Protein AF-A0A2E1VW80-F1 (afdb_monomer)

Radius of gyration: 15.85 Å; Cα contacts (8 Å, |Δi|>4): 68; chains: 1; bounding box: 40×33×35 Å

Sequence (90 aa):
MLPRALAAVGRMALTAYLGTTLICVLIFDGWGAGQFGSWSHAETWRLTSWIWLFWLIAASAWFSFFRFGPMEWLWRSLTFLRPQPMRERG

Solvent-accessible surface area (backbone atoms only — not comparable to full-atom values): 5092 Å² total; per-residue (Å²): 115,68,70,60,54,55,49,48,45,61,58,27,43,63,36,52,48,54,52,48,51,50,51,48,39,44,44,32,33,77,93,40,65,43,43,61,89,72,64,54,72,72,54,54,52,52,50,51,52,49,53,51,52,48,50,56,51,51,44,57,58,45,58,74,66,27,77,53,28,73,49,48,44,50,52,52,18,61,76,66,75,41,86,66,83,54,52,77,82,126

Foldseek 3Di:
DVVVLVVLLVLCVVVLVVVVVVVCCQCCNPVHVVCPPVDDPVVVVVVVVVSVVCSSVVSVVLVVFWVGHPVSQVVVCVVVVHRDPGGPDD

Secondary structure (DSSP, 8-state):
-HHHHHHHHHTTHHHHHHHHHHHHHHHHSTTTT--TTTS-HHHHHHHHHHHHHHHHHHHHHHTTT-SS-HHHHHHHHHHTTS----S---

pLDDT: mean 81.72, std 10.61, range [48.0, 93.44]

Structure (mmCIF, N/CA/C/O backbone):
data_AF-A0A2E1VW80-F1
#
_entry.id   AF-A0A2E1VW80-F1
#
loop_
_atom_site.group_PDB
_atom_site.id
_atom_site.type_symbol
_atom_site.label_atom_id
_atom_site.label_alt_id
_atom_site.label_comp_id
_atom_site.label_asym_id
_atom_site.label_entity_id
_atom_site.label_seq_id
_atom_site.pdbx_PDB_ins_code
_atom_site.Cartn_x
_atom_site.Cartn_y
_atom_site.Cartn_z
_atom_site.occupancy
_atom_site.B_iso_or_equiv
_atom_site.auth_seq_id
_atom_site.auth_comp_id
_atom_site.auth_asym_id
_atom_site.auth_atom_id
_atom_site.pdbx_PDB_model_num
ATOM 1 N N . MET A 1 1 ? -1.346 18.547 12.578 1.00 52.12 1 MET A N 1
ATOM 2 C CA . MET A 1 1 ? -2.119 17.822 11.539 1.00 52.12 1 MET A CA 1
ATOM 3 C C . MET A 1 1 ? -1.333 16.657 10.928 1.00 52.12 1 MET A C 1
ATOM 5 O O . MET A 1 1 ? -1.894 15.573 10.851 1.00 52.12 1 MET A O 1
ATOM 9 N N . LEU A 1 2 ? -0.035 16.813 10.628 1.00 56.09 2 LEU A N 1
ATOM 10 C CA . LEU A 1 2 ? 0.855 15.730 10.156 1.00 56.09 2 LEU A CA 1
ATOM 11 C C . LEU A 1 2 ? 0.837 14.409 10.969 1.00 56.09 2 LEU A C 1
ATOM 13 O O . LEU A 1 2 ? 0.767 13.348 10.351 1.00 56.09 2 LEU A O 1
ATOM 17 N N . PRO A 1 3 ? 0.820 14.419 12.321 1.00 61.75 3 PRO A N 1
ATOM 18 C CA . PRO A 1 3 ? 0.884 13.180 13.107 1.00 61.75 3 PRO A CA 1
ATOM 19 C C . PRO A 1 3 ? -0.326 12.265 12.901 1.00 61.75 3 PRO A C 1
ATOM 21 O O . PRO A 1 3 ? -0.204 11.047 12.948 1.00 61.75 3 PRO A O 1
ATOM 24 N N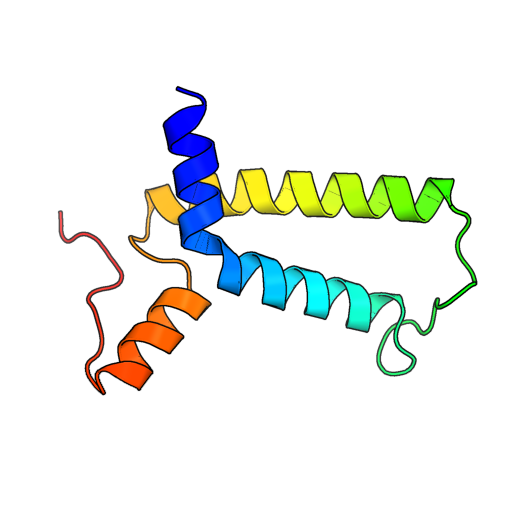 . ARG A 1 4 ? -1.504 12.848 12.633 1.00 59.78 4 ARG A N 1
ATOM 25 C CA . ARG A 1 4 ? -2.742 12.091 12.397 1.00 59.78 4 ARG A CA 1
ATOM 26 C C . ARG A 1 4 ? -2.757 11.425 11.021 1.00 59.78 4 ARG A C 1
ATOM 28 O O . ARG A 1 4 ? -3.270 10.319 10.911 1.00 59.78 4 ARG A O 1
ATOM 35 N N . ALA A 1 5 ? -2.171 12.061 10.006 1.00 59.91 5 ALA A N 1
ATOM 36 C CA . ALA A 1 5 ? -2.055 11.488 8.664 1.00 59.91 5 ALA A CA 1
ATOM 37 C C . ALA A 1 5 ? -1.031 10.341 8.626 1.00 59.91 5 ALA A C 1
ATOM 39 O O . ALA A 1 5 ? -1.341 9.266 8.120 1.00 59.91 5 ALA A O 1
ATOM 40 N N . LEU A 1 6 ? 0.140 10.516 9.254 1.00 60.97 6 LEU A N 1
ATOM 41 C CA . LEU A 1 6 ? 1.104 9.421 9.422 1.00 60.97 6 LEU A CA 1
ATOM 42 C C . LEU A 1 6 ? 0.525 8.268 10.252 1.00 60.97 6 LEU A C 1
ATOM 44 O O . LEU A 1 6 ? 0.712 7.108 9.897 1.00 60.97 6 LEU A O 1
ATOM 48 N N . ALA A 1 7 ? -0.233 8.568 11.311 1.00 65.44 7 ALA A N 1
ATOM 49 C CA . ALA A 1 7 ? -0.936 7.538 12.070 1.00 65.44 7 ALA A CA 1
ATOM 50 C C . ALA A 1 7 ? -1.994 6.815 11.219 1.00 65.44 7 ALA A C 1
ATOM 52 O O . ALA A 1 7 ? -2.148 5.606 11.349 1.00 65.44 7 ALA A O 1
ATOM 53 N N . ALA A 1 8 ? -2.702 7.512 10.324 1.00 65.12 8 ALA A N 1
ATOM 54 C CA . ALA A 1 8 ? -3.663 6.893 9.414 1.00 65.12 8 ALA A CA 1
ATOM 55 C C . ALA A 1 8 ? -2.979 5.927 8.436 1.00 65.12 8 ALA A C 1
ATOM 57 O O . ALA A 1 8 ? -3.406 4.782 8.336 1.00 65.12 8 ALA A O 1
ATOM 58 N N . VAL A 1 9 ? -1.874 6.329 7.804 1.00 64.81 9 VAL A N 1
ATOM 59 C CA . VAL A 1 9 ? -1.089 5.429 6.940 1.00 64.81 9 VAL A CA 1
ATOM 60 C C . VAL A 1 9 ? -0.533 4.249 7.739 1.00 64.81 9 VAL A C 1
ATOM 62 O O . VAL A 1 9 ? -0.636 3.112 7.292 1.00 64.81 9 VAL A O 1
ATOM 65 N N . GLY A 1 10 ? -0.048 4.481 8.963 1.00 71.19 10 GLY A N 1
ATOM 66 C CA . GLY A 1 10 ? 0.387 3.412 9.869 1.00 71.19 10 GLY A CA 1
ATOM 67 C C . GLY A 1 10 ? -0.725 2.413 10.221 1.00 71.19 10 GLY A C 1
ATOM 68 O O . GLY A 1 10 ? -0.459 1.225 10.374 1.00 71.19 10 GLY A O 1
ATOM 69 N N . ARG A 1 11 ? -1.990 2.855 10.279 1.00 77.00 11 ARG A N 1
ATOM 70 C CA . ARG A 1 11 ? -3.165 1.977 10.459 1.00 77.00 11 ARG A CA 1
ATOM 71 C C . ARG A 1 11 ? -3.552 1.187 9.201 1.00 77.00 11 ARG A C 1
ATOM 73 O O . ARG A 1 11 ? -4.376 0.285 9.317 1.00 77.00 11 ARG A O 1
ATOM 80 N N . MET A 1 12 ? -3.005 1.534 8.035 1.00 86.62 12 MET A N 1
ATOM 81 C CA . MET A 1 12 ? -3.172 0.831 6.753 1.00 86.62 12 MET A CA 1
ATOM 82 C C . MET A 1 12 ? -1.859 0.196 6.263 1.00 86.62 12 MET A C 1
ATOM 84 O O . MET A 1 12 ? -1.708 -0.078 5.073 1.00 86.62 12 MET A O 1
ATOM 88 N N . ALA A 1 13 ? -0.900 -0.035 7.165 1.00 86.62 13 ALA A N 1
ATOM 89 C CA . ALA A 1 13 ? 0.425 -0.534 6.814 1.00 86.62 13 ALA A CA 1
ATOM 90 C C . ALA A 1 13 ? 0.407 -1.923 6.151 1.00 86.62 13 ALA A C 1
ATOM 92 O O . ALA A 1 13 ? 1.143 -2.138 5.192 1.00 86.62 13 ALA A O 1
ATOM 93 N N . LEU A 1 14 ? -0.439 -2.852 6.610 1.00 87.44 14 LEU A N 1
ATOM 94 C CA . LEU A 1 14 ? -0.558 -4.190 6.024 1.00 87.44 14 LEU A CA 1
ATOM 95 C C . LEU A 1 14 ? -1.211 -4.119 4.642 1.00 87.44 14 LEU A C 1
ATOM 97 O O . LEU A 1 14 ? -0.735 -4.754 3.704 1.00 87.44 14 LEU A O 1
ATOM 101 N N . THR A 1 15 ? -2.269 -3.319 4.499 1.00 90.62 15 THR A N 1
ATOM 102 C CA . THR A 1 15 ? -2.915 -3.107 3.197 1.00 90.62 15 THR A CA 1
ATOM 103 C C . THR A 1 15 ? -1.947 -2.456 2.207 1.00 90.62 15 THR A C 1
ATOM 105 O O . THR A 1 15 ? -1.826 -2.924 1.077 1.00 90.62 15 THR A O 1
ATOM 108 N N . ALA A 1 16 ? -1.231 -1.410 2.627 1.00 90.81 16 ALA A N 1
ATOM 109 C CA . ALA A 1 16 ? -0.284 -0.696 1.779 1.00 90.81 16 ALA A CA 1
ATOM 110 C C . ALA A 1 16 ? 0.918 -1.568 1.397 1.00 90.81 16 ALA A C 1
ATOM 112 O O . ALA A 1 16 ? 1.357 -1.527 0.248 1.00 90.81 16 ALA A O 1
ATOM 113 N N . TYR A 1 17 ? 1.416 -2.389 2.326 1.00 89.75 17 TYR A N 1
ATOM 114 C CA . TYR A 1 17 ? 2.465 -3.367 2.052 1.00 89.75 17 TYR A CA 1
ATOM 115 C C . TYR A 1 17 ? 2.008 -4.368 0.991 1.00 89.75 17 TYR A C 1
ATOM 117 O O . TYR A 1 17 ? 2.611 -4.435 -0.075 1.00 89.75 17 TYR A O 1
ATOM 125 N N . LEU A 1 18 ? 0.894 -5.069 1.231 1.00 92.12 18 LEU A N 1
ATOM 126 C CA . LEU A 1 18 ? 0.394 -6.096 0.315 1.00 92.12 18 LEU A CA 1
ATOM 127 C C . LEU A 1 18 ? 0.034 -5.527 -1.055 1.00 92.12 18 LEU A C 1
ATOM 129 O O . LEU A 1 18 ? 0.368 -6.125 -2.072 1.00 92.12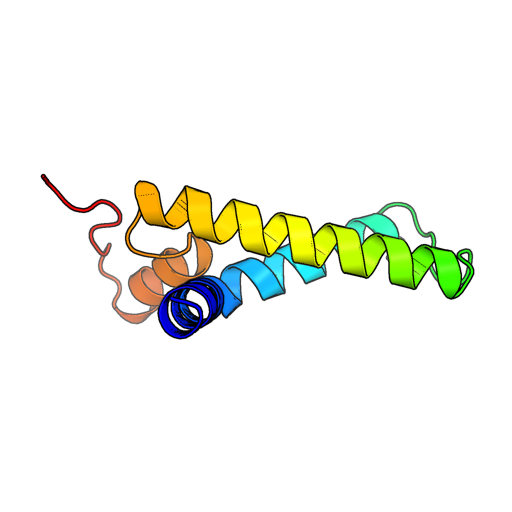 18 LEU A O 1
ATOM 133 N N . GLY A 1 19 ? -0.618 -4.367 -1.103 1.00 92.12 19 GLY A N 1
ATOM 134 C CA . GLY A 1 19 ? -0.977 -3.759 -2.374 1.00 92.12 19 GLY A CA 1
ATOM 135 C C . GLY A 1 19 ? 0.238 -3.200 -3.123 1.00 92.12 19 GLY A C 1
ATOM 136 O O . GLY A 1 19 ? 0.292 -3.332 -4.341 1.00 92.12 19 GLY A O 1
ATOM 137 N N . THR A 1 20 ? 1.252 -2.661 -2.433 1.00 91.25 20 THR A N 1
ATOM 138 C CA . THR A 1 20 ? 2.526 -2.287 -3.081 1.00 91.25 20 THR A CA 1
ATOM 139 C C . THR A 1 20 ? 3.249 -3.516 -3.615 1.00 91.25 20 THR A C 1
ATOM 141 O O . THR A 1 20 ? 3.683 -3.508 -4.762 1.00 91.25 20 THR A O 1
ATOM 144 N N . THR A 1 21 ? 3.333 -4.595 -2.832 1.00 91.31 21 THR A N 1
ATOM 145 C CA . THR A 1 21 ? 3.892 -5.872 -3.289 1.00 91.31 21 THR A CA 1
ATOM 146 C C . THR A 1 21 ? 3.149 -6.383 -4.515 1.00 91.31 2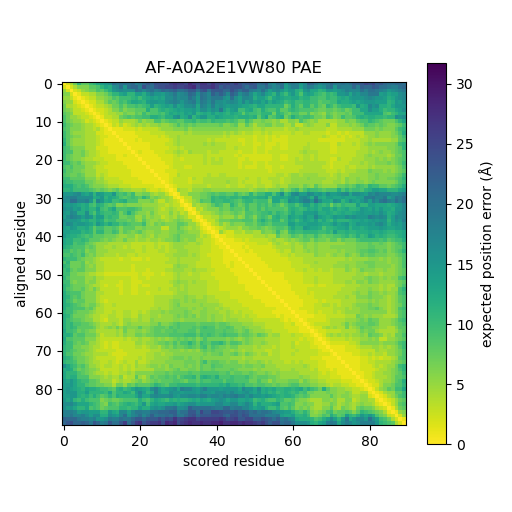1 THR A C 1
ATOM 148 O O . THR A 1 21 ? 3.794 -6.748 -5.490 1.00 91.31 21 THR A O 1
ATOM 151 N N . LEU A 1 22 ? 1.814 -6.349 -4.511 1.00 92.31 22 LEU A N 1
ATOM 152 C CA . LEU A 1 22 ? 1.003 -6.767 -5.650 1.00 92.31 22 LEU A CA 1
ATOM 153 C C . LEU A 1 22 ? 1.299 -5.923 -6.895 1.00 92.31 22 LEU A C 1
ATOM 155 O O . LEU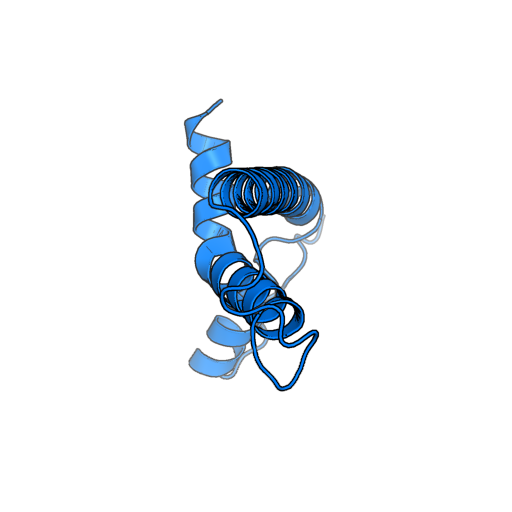 A 1 22 ? 1.509 -6.484 -7.963 1.00 92.31 22 LEU A O 1
ATOM 159 N N . ILE A 1 23 ? 1.378 -4.595 -6.764 1.00 90.88 23 ILE A N 1
ATOM 160 C CA . ILE A 1 23 ? 1.747 -3.698 -7.870 1.00 90.88 23 ILE A CA 1
ATOM 161 C C . ILE A 1 23 ? 3.143 -4.048 -8.403 1.00 90.88 23 ILE A C 1
ATOM 163 O O . ILE A 1 23 ? 3.320 -4.189 -9.610 1.00 90.88 23 ILE A O 1
ATOM 167 N N . CYS A 1 24 ? 4.126 -4.231 -7.521 1.00 89.00 24 CYS A N 1
ATOM 168 C CA . CYS A 1 24 ? 5.485 -4.586 -7.918 1.00 89.00 24 CYS A CA 1
ATOM 169 C C . CYS A 1 24 ? 5.548 -5.949 -8.615 1.00 89.00 24 CYS A C 1
ATOM 171 O O . CYS A 1 24 ? 6.226 -6.065 -9.628 1.00 89.00 24 CYS A O 1
ATOM 173 N N . VAL A 1 25 ? 4.834 -6.960 -8.116 1.00 89.25 25 VAL A N 1
ATOM 174 C CA . VAL A 1 25 ? 4.760 -8.288 -8.745 1.00 89.25 25 VAL A CA 1
ATOM 175 C C . VAL A 1 25 ? 4.102 -8.184 -10.120 1.00 89.25 25 VAL A C 1
ATOM 177 O O . VAL A 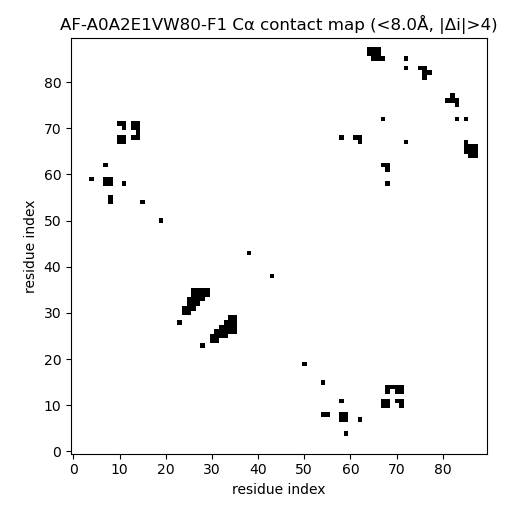1 25 ? 4.650 -8.674 -11.097 1.00 89.25 25 VAL A O 1
ATOM 180 N N . LEU A 1 26 ? 2.985 -7.467 -10.243 1.00 89.19 26 LEU A N 1
ATOM 181 C CA . LEU A 1 26 ? 2.306 -7.291 -11.530 1.00 89.19 26 LEU A CA 1
ATOM 182 C C . LEU A 1 26 ? 3.153 -6.539 -12.567 1.00 89.19 26 LEU A C 1
ATOM 184 O O . LEU A 1 26 ? 2.983 -6.763 -13.761 1.00 89.19 26 LEU A O 1
ATOM 188 N N . ILE A 1 27 ? 4.049 -5.647 -12.143 1.00 85.94 27 ILE A N 1
ATOM 189 C CA . ILE A 1 27 ? 4.894 -4.866 -13.059 1.00 85.94 27 ILE A CA 1
ATOM 190 C C . ILE A 1 27 ? 6.201 -5.599 -13.376 1.00 85.94 27 ILE A C 1
ATOM 192 O O . ILE A 1 27 ? 6.596 -5.697 -14.537 1.00 85.94 27 ILE A O 1
ATOM 196 N N . PHE A 1 28 ? 6.897 -6.088 -12.355 1.00 84.94 28 PHE A N 1
ATOM 197 C CA . PHE A 1 28 ? 8.261 -6.583 -12.494 1.00 84.94 28 PHE A CA 1
ATOM 198 C C . PHE A 1 28 ? 8.350 -8.102 -12.561 1.00 84.94 28 PHE A C 1
ATOM 200 O O . PHE A 1 28 ? 9.230 -8.605 -13.251 1.00 84.94 28 PHE A O 1
ATOM 207 N N . ASP A 1 29 ? 7.478 -8.840 -11.875 1.00 82.31 29 ASP A N 1
ATOM 208 C CA . ASP A 1 29 ? 7.560 -10.298 -11.875 1.00 82.31 29 ASP A CA 1
ATOM 209 C C . ASP A 1 29 ? 7.142 -10.880 -13.235 1.00 82.31 29 ASP A C 1
ATOM 211 O O . ASP A 1 29 ? 6.322 -10.303 -13.957 1.00 82.31 29 ASP A O 1
ATOM 215 N N . GLY A 1 30 ? 7.713 -12.035 -13.591 1.00 71.81 30 GLY A N 1
ATOM 216 C CA . GLY A 1 30 ? 7.431 -12.727 -14.852 1.00 71.81 30 GLY A CA 1
ATOM 217 C C . GLY A 1 30 ? 5.980 -13.195 -14.992 1.00 71.81 30 GLY A C 1
ATOM 218 O O . GLY A 1 30 ? 5.523 -13.416 -16.109 1.00 71.81 30 GLY A O 1
ATOM 219 N N . TRP A 1 31 ? 5.240 -13.306 -13.884 1.00 73.19 31 TRP A N 1
ATOM 220 C CA . TRP A 1 31 ? 3.796 -13.566 -13.891 1.00 73.19 31 TRP A CA 1
ATOM 221 C C . TRP A 1 31 ? 2.958 -12.340 -14.292 1.00 73.19 31 TRP A C 1
ATOM 223 O O . TRP A 1 31 ? 1.771 -12.479 -14.586 1.00 73.19 31 TRP A O 1
ATOM 233 N N . GLY A 1 32 ? 3.553 -11.145 -14.274 1.00 81.12 32 GLY A N 1
ATOM 234 C CA . GLY A 1 32 ? 2.938 -9.882 -14.664 1.00 81.12 32 GLY A CA 1
ATOM 235 C C . GLY A 1 32 ? 3.459 -9.380 -16.011 1.00 81.12 32 GLY A C 1
ATOM 236 O O . GLY A 1 32 ? 3.441 -10.093 -17.010 1.00 81.12 32 GLY A O 1
ATOM 237 N N . ALA A 1 33 ? 3.925 -8.132 -16.046 1.00 81.19 33 ALA A N 1
ATOM 238 C CA . ALA A 1 33 ? 4.526 -7.533 -17.235 1.00 81.19 33 ALA A CA 1
ATOM 239 C C . ALA A 1 33 ? 6.000 -7.935 -17.444 1.00 81.19 33 ALA A C 1
ATOM 241 O O . ALA A 1 33 ? 6.565 -7.611 -18.484 1.00 81.19 33 ALA A O 1
ATOM 242 N N . GLY A 1 34 ? 6.635 -8.629 -16.487 1.00 80.00 34 GLY A N 1
ATOM 243 C CA . GLY A 1 34 ? 7.991 -9.167 -16.645 1.00 80.00 34 GLY A CA 1
ATOM 244 C C . GLY A 1 34 ? 9.079 -8.111 -16.848 1.00 80.00 34 GLY A C 1
ATOM 245 O O . GLY A 1 34 ? 10.145 -8.416 -17.375 1.00 80.00 34 GLY A O 1
ATOM 246 N N . GLN A 1 35 ? 8.842 -6.863 -16.435 1.00 80.56 35 GLN A N 1
ATOM 247 C CA . GLN A 1 35 ? 9.736 -5.734 -16.711 1.00 80.56 35 GLN A CA 1
ATOM 248 C C . GLN A 1 35 ? 10.974 -5.687 -15.795 1.00 80.56 35 GLN A C 1
ATOM 250 O O . GLN A 1 35 ? 11.652 -4.654 -15.724 1.00 80.56 35 GLN A O 1
ATOM 255 N N . PHE A 1 36 ? 11.296 -6.767 -15.078 1.00 76.50 36 PHE A N 1
ATOM 256 C CA . PHE A 1 36 ? 12.448 -6.818 -14.179 1.00 76.50 36 PHE A CA 1
ATOM 257 C C . PHE A 1 36 ? 13.753 -6.472 -14.915 1.00 76.50 36 PHE A C 1
ATOM 259 O O . PHE A 1 36 ? 14.100 -7.084 -15.920 1.00 76.50 36 PHE A O 1
ATOM 266 N N . GLY A 1 37 ? 14.472 -5.458 -14.425 1.00 78.06 37 GLY A N 1
ATOM 267 C CA . GLY A 1 37 ? 15.742 -5.007 -15.010 1.00 78.06 37 GLY A CA 1
ATOM 268 C C . GLY A 1 37 ? 15.634 -4.220 -16.324 1.00 78.06 37 GLY A C 1
ATOM 269 O O . GLY A 1 37 ? 16.657 -3.786 -16.843 1.00 78.06 37 GLY A O 1
ATOM 270 N N . SER A 1 38 ? 14.425 -3.999 -16.851 1.00 82.25 38 SER A N 1
ATOM 271 C CA . SER A 1 38 ? 14.216 -3.249 -18.103 1.00 82.25 38 SER A CA 1
ATOM 272 C C . SER A 1 38 ? 14.097 -1.733 -17.909 1.00 82.25 38 SER A C 1
ATOM 274 O O . SER A 1 38 ? 14.287 -0.974 -18.855 1.00 82.25 38 SER A O 1
ATOM 276 N N . TRP A 1 39 ? 13.767 -1.287 -16.695 1.00 85.00 39 TRP A N 1
ATOM 277 C CA . TRP A 1 39 ? 13.543 0.123 -16.382 1.00 85.00 39 TRP A CA 1
ATOM 278 C C . TRP A 1 39 ? 14.808 0.783 -15.848 1.00 85.00 39 TRP A C 1
ATOM 280 O O . TRP A 1 39 ? 15.555 0.207 -15.053 1.00 85.00 39 TRP A O 1
ATOM 290 N N . SER A 1 40 ? 15.017 2.036 -16.238 1.00 87.38 40 SER A N 1
ATOM 291 C CA . SER A 1 40 ? 16.052 2.878 -15.652 1.00 87.38 40 SER A CA 1
ATOM 292 C C . SER A 1 40 ? 15.722 3.223 -14.196 1.00 87.38 40 SER A C 1
ATOM 294 O O . SER A 1 40 ? 14.560 3.286 -13.788 1.00 87.38 40 SER A O 1
ATOM 296 N N . HIS A 1 41 ? 16.750 3.541 -13.403 1.00 86.25 41 HIS A N 1
ATOM 297 C CA . HIS A 1 41 ? 16.566 3.984 -12.017 1.00 86.25 41 HIS A CA 1
ATOM 298 C C . HIS A 1 41 ? 15.566 5.151 -11.914 1.00 86.25 41 HIS A C 1
ATOM 300 O O . HIS A 1 41 ? 14.717 5.161 -11.025 1.00 86.25 41 HIS A O 1
ATOM 306 N N . ALA A 1 42 ? 15.613 6.105 -12.850 1.00 90.25 42 ALA A N 1
ATOM 307 C CA . ALA A 1 42 ? 14.724 7.265 -12.859 1.00 90.25 42 ALA A CA 1
ATOM 308 C C . ALA A 1 42 ? 13.242 6.904 -13.073 1.00 90.25 42 ALA A C 1
ATOM 310 O O . ALA A 1 42 ? 12.363 7.588 -12.548 1.00 90.25 42 ALA A O 1
ATOM 311 N N . GLU A 1 43 ? 12.941 5.856 -13.840 1.00 87.94 43 GLU A N 1
ATOM 312 C CA . GLU A 1 43 ? 11.570 5.374 -14.056 1.00 87.94 43 GLU A CA 1
ATOM 313 C C . GLU A 1 43 ? 11.036 4.663 -12.813 1.00 87.94 43 GLU A C 1
ATOM 315 O O . GLU A 1 43 ? 9.931 4.967 -12.357 1.00 87.94 43 GLU A O 1
ATOM 320 N N . THR A 1 44 ? 11.853 3.807 -12.195 1.00 87.38 44 THR A N 1
ATOM 321 C CA . THR A 1 44 ? 11.509 3.109 -10.947 1.00 87.38 44 THR A CA 1
ATOM 322 C C . THR A 1 44 ? 11.266 4.083 -9.793 1.00 87.38 44 THR A C 1
ATOM 324 O O . THR A 1 44 ? 10.297 3.930 -9.044 1.00 87.38 44 THR A O 1
ATOM 327 N N . TRP A 1 45 ? 12.086 5.133 -9.670 1.00 90.31 45 TRP A N 1
ATOM 328 C CA . TRP A 1 45 ? 11.863 6.200 -8.689 1.00 90.31 45 TRP A CA 1
ATOM 329 C C . TRP A 1 45 ? 10.539 6.929 -8.930 1.00 90.31 45 TRP A C 1
ATOM 331 O O . TRP A 1 45 ? 9.779 7.136 -7.985 1.00 90.31 45 TRP A O 1
ATOM 341 N N . ARG A 1 46 ? 10.212 7.246 -10.190 1.00 92.06 46 ARG A N 1
ATOM 342 C CA . ARG A 1 46 ? 8.941 7.892 -10.555 1.00 92.06 46 ARG A CA 1
ATOM 343 C C . ARG A 1 46 ? 7.740 7.040 -10.160 1.00 92.06 46 ARG A C 1
ATOM 345 O O . ARG A 1 46 ? 6.814 7.546 -9.532 1.00 92.06 46 ARG A O 1
ATOM 352 N N . LEU A 1 47 ? 7.764 5.752 -10.498 1.00 90.31 47 LEU A N 1
ATOM 353 C CA . LEU A 1 47 ? 6.711 4.806 -10.132 1.00 90.31 47 LEU A CA 1
ATOM 354 C C . LEU A 1 47 ? 6.553 4.710 -8.615 1.00 90.31 47 LEU A C 1
ATOM 356 O O . LEU A 1 47 ? 5.437 4.780 -8.110 1.00 90.31 47 LEU A O 1
ATOM 360 N N . THR A 1 48 ? 7.663 4.616 -7.884 1.00 90.69 48 THR A N 1
ATOM 361 C CA . THR A 1 48 ? 7.649 4.553 -6.418 1.00 90.69 48 THR A CA 1
ATOM 362 C C . THR A 1 48 ? 7.001 5.798 -5.811 1.00 90.69 48 THR A C 1
ATOM 364 O O . THR A 1 48 ? 6.163 5.678 -4.917 1.00 90.69 48 THR A O 1
ATOM 367 N N . SER A 1 49 ? 7.323 6.993 -6.321 1.00 92.12 49 SER A N 1
ATOM 368 C CA . SER A 1 49 ? 6.675 8.240 -5.899 1.00 92.12 49 SER A CA 1
ATOM 369 C C . SER A 1 49 ? 5.168 8.234 -6.173 1.00 92.12 49 SER A C 1
ATOM 371 O O . SER A 1 49 ? 4.395 8.652 -5.311 1.00 92.12 49 SER A O 1
ATOM 373 N N . TRP A 1 50 ? 4.736 7.720 -7.329 1.00 93.44 50 TRP A N 1
ATOM 374 C CA . TRP A 1 50 ? 3.315 7.582 -7.657 1.00 93.44 50 TRP A CA 1
ATOM 375 C C . TRP A 1 50 ? 2.589 6.596 -6.742 1.00 93.44 50 TRP A C 1
ATOM 377 O O . TRP A 1 50 ? 1.504 6.914 -6.262 1.00 93.44 50 TRP A O 1
ATOM 387 N N . ILE A 1 51 ? 3.190 5.440 -6.450 1.00 92.06 51 ILE A N 1
ATOM 388 C CA . ILE A 1 51 ? 2.629 4.445 -5.525 1.00 92.06 51 ILE A CA 1
ATOM 389 C C . ILE A 1 51 ? 2.463 5.054 -4.128 1.00 92.06 51 ILE A C 1
ATOM 391 O O . ILE A 1 51 ? 1.412 4.907 -3.506 1.00 92.06 51 ILE A O 1
ATOM 395 N N . TRP A 1 52 ? 3.465 5.790 -3.644 1.00 89.56 52 TRP A N 1
ATOM 396 C CA . TRP A 1 52 ? 3.384 6.481 -2.356 1.00 89.56 52 TRP A CA 1
ATOM 397 C C . TRP A 1 52 ? 2.273 7.529 -2.319 1.00 89.56 52 TRP A C 1
ATOM 399 O O . TRP A 1 52 ? 1.491 7.564 -1.367 1.00 89.56 52 TRP A O 1
ATOM 409 N N . LEU A 1 53 ? 2.174 8.364 -3.355 1.00 91.56 53 LEU A N 1
ATOM 410 C CA . LEU A 1 53 ? 1.121 9.370 -3.456 1.00 91.56 53 LEU A CA 1
ATOM 411 C C . LEU A 1 53 ? -0.268 8.721 -3.508 1.00 91.56 53 LEU A C 1
ATOM 413 O O . LEU A 1 53 ? -1.180 9.164 -2.809 1.00 91.56 53 LEU A O 1
ATOM 417 N N . PHE A 1 54 ? -0.409 7.639 -4.276 1.00 91.38 54 PHE A N 1
ATOM 418 C CA . PHE A 1 54 ? -1.628 6.842 -4.331 1.00 91.38 54 PHE A CA 1
ATOM 419 C C . PHE A 1 54 ? -2.022 6.331 -2.942 1.00 91.38 54 PHE A C 1
ATOM 421 O O . PHE A 1 54 ? -3.149 6.572 -2.520 1.00 91.38 54 PHE A O 1
ATOM 428 N N . TRP A 1 55 ? -1.109 5.705 -2.191 1.00 89.19 55 TRP A N 1
ATOM 429 C CA . TRP A 1 55 ? -1.413 5.199 -0.847 1.00 89.19 55 TRP A CA 1
ATOM 430 C C . TRP A 1 55 ? -1.752 6.299 0.1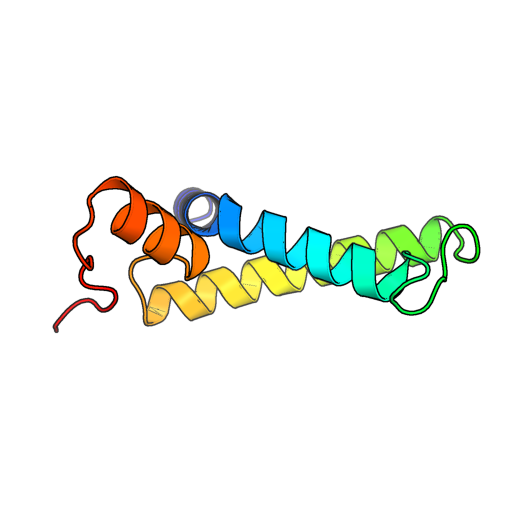53 1.00 89.19 55 TRP A C 1
ATOM 432 O O . TRP A 1 55 ? -2.650 6.110 0.972 1.00 89.19 55 TRP A O 1
ATOM 442 N N . LEU A 1 56 ? -1.089 7.455 0.083 1.00 86.12 56 LEU A N 1
ATOM 443 C CA . LEU A 1 56 ? -1.395 8.604 0.940 1.00 86.12 56 LEU A CA 1
ATOM 444 C C . LEU A 1 56 ? -2.831 9.099 0.730 1.00 86.12 56 LEU A C 1
ATOM 446 O O . LEU A 1 56 ? -3.558 9.333 1.702 1.00 86.12 56 LEU A O 1
ATOM 450 N N . ILE A 1 57 ? -3.249 9.231 -0.530 1.00 88.88 57 ILE A N 1
ATOM 451 C CA . ILE A 1 57 ? -4.600 9.671 -0.894 1.00 88.88 57 ILE A CA 1
ATOM 452 C C . ILE A 1 57 ? -5.616 8.575 -0.564 1.00 88.88 57 ILE A C 1
ATOM 454 O O . ILE A 1 57 ? -6.610 8.846 0.108 1.00 88.88 57 ILE A O 1
ATOM 458 N N . ALA A 1 58 ? -5.348 7.337 -0.984 1.00 87.75 58 ALA A N 1
ATOM 459 C CA . ALA A 1 58 ? -6.233 6.198 -0.781 1.00 87.75 58 ALA A CA 1
ATOM 460 C C . ALA A 1 58 ? -6.481 5.940 0.707 1.00 87.75 58 ALA A C 1
ATOM 462 O O . ALA A 1 58 ? -7.633 5.800 1.106 1.00 87.75 58 ALA A O 1
ATOM 463 N N . ALA A 1 59 ? -5.440 5.951 1.547 1.00 85.44 59 ALA A N 1
ATOM 464 C CA . ALA A 1 59 ? -5.600 5.788 2.988 1.00 85.44 59 ALA A CA 1
ATOM 465 C C . ALA A 1 59 ? -6.432 6.927 3.589 1.00 85.44 59 ALA A C 1
ATOM 467 O O . ALA A 1 59 ? -7.363 6.677 4.354 1.00 85.44 59 ALA A O 1
ATOM 468 N N . SER A 1 60 ? -6.144 8.176 3.211 1.00 84.19 60 SER A N 1
ATOM 469 C CA . SER A 1 60 ? -6.881 9.341 3.715 1.00 84.19 60 SER A CA 1
ATOM 470 C C . SER A 1 60 ? -8.369 9.281 3.356 1.00 84.19 60 SER A C 1
ATOM 472 O O . SER A 1 60 ? -9.209 9.475 4.233 1.00 84.19 60 SER A O 1
ATOM 474 N N . ALA A 1 61 ? -8.694 8.952 2.102 1.00 86.75 61 ALA A N 1
ATOM 475 C CA . ALA A 1 61 ? -10.069 8.795 1.637 1.00 86.75 61 ALA A CA 1
ATOM 476 C C . ALA A 1 61 ? -10.765 7.589 2.288 1.00 86.75 61 ALA A C 1
ATOM 478 O O . ALA A 1 61 ? -11.926 7.673 2.678 1.00 86.75 61 ALA A O 1
ATOM 479 N N . TRP A 1 62 ? -10.054 6.473 2.462 1.00 87.06 62 TRP A N 1
ATOM 480 C CA . TRP A 1 62 ? -10.604 5.252 3.049 1.00 87.06 62 TRP A CA 1
ATOM 481 C C . TRP A 1 62 ? -11.029 5.449 4.504 1.00 87.06 62 TRP A C 1
ATOM 483 O O . TRP A 1 62 ? -12.134 5.062 4.890 1.00 87.06 62 TRP A O 1
ATOM 493 N N . PHE A 1 63 ? -10.192 6.110 5.307 1.00 82.75 63 PHE A N 1
ATOM 494 C CA . PHE A 1 63 ? -10.502 6.383 6.712 1.00 82.75 63 PHE A CA 1
ATOM 495 C C . PHE A 1 63 ? -11.641 7.390 6.914 1.00 82.75 63 PHE A C 1
ATOM 497 O O . PHE A 1 63 ? -12.134 7.509 8.032 1.00 82.75 63 PHE A O 1
ATOM 504 N N . SER A 1 64 ? -12.092 8.086 5.864 1.00 82.31 64 SER A N 1
ATOM 505 C CA . SER A 1 64 ? -13.329 8.875 5.920 1.00 82.31 64 SER A CA 1
ATOM 506 C C . SER A 1 64 ? -14.588 8.000 5.987 1.00 82.31 64 SER A C 1
ATOM 508 O O . SER A 1 64 ? -15.622 8.467 6.455 1.00 82.31 64 SER A O 1
ATOM 510 N N . PHE A 1 65 ? -14.511 6.738 5.549 1.00 80.56 65 PHE A N 1
ATOM 511 C CA . PHE A 1 65 ? -15.654 5.817 5.490 1.00 80.56 65 PHE A CA 1
ATOM 512 C C . PHE A 1 65 ? -15.504 4.589 6.401 1.00 80.56 65 PHE A C 1
ATOM 514 O O . PHE A 1 65 ? -16.506 4.065 6.894 1.00 80.56 65 PHE A O 1
ATOM 521 N N . PHE A 1 66 ? -14.275 4.121 6.637 1.00 83.31 66 PHE A N 1
ATOM 522 C CA . PHE A 1 66 ? -13.988 2.861 7.331 1.00 83.31 66 PHE A CA 1
ATOM 523 C C . PHE A 1 66 ? -12.991 3.040 8.484 1.00 83.31 66 PHE A C 1
ATOM 525 O O . PHE A 1 66 ? -12.061 3.839 8.411 1.00 83.31 66 PHE A O 1
ATOM 532 N N . ARG A 1 67 ? -13.139 2.250 9.557 1.00 78.31 67 ARG A N 1
ATOM 533 C CA . ARG A 1 67 ? -12.255 2.325 10.747 1.00 78.31 67 ARG A CA 1
ATOM 534 C C . ARG A 1 67 ? -10.906 1.647 10.575 1.00 78.31 67 ARG A C 1
ATOM 536 O O . ARG A 1 67 ? -9.971 1.950 11.314 1.00 78.31 67 ARG A O 1
ATOM 543 N N . PHE A 1 68 ? -10.834 0.688 9.664 1.00 82.25 68 PHE A N 1
ATOM 544 C CA . PHE A 1 68 ? -9.691 -0.193 9.476 1.00 82.25 68 PHE A CA 1
ATOM 545 C C . PHE A 1 68 ? -9.389 -0.315 7.986 1.00 82.25 68 PHE A C 1
ATOM 547 O O . PHE A 1 68 ? -10.303 -0.259 7.156 1.00 82.25 68 PHE A O 1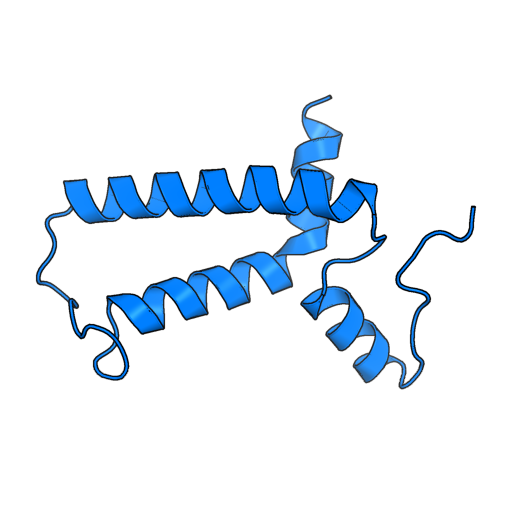
ATOM 554 N N . GLY A 1 69 ? -8.115 -0.519 7.653 1.00 85.44 69 GLY A N 1
ATOM 555 C CA . GLY A 1 69 ? -7.763 -0.982 6.320 1.00 85.44 69 GLY A CA 1
ATOM 556 C C . GLY A 1 69 ? -8.369 -2.366 6.049 1.00 85.44 69 GLY A C 1
ATOM 557 O O . GLY A 1 69 ? -8.638 -3.119 6.991 1.00 85.44 69 GLY A O 1
ATOM 558 N N . PRO A 1 70 ? -8.639 -2.706 4.782 1.00 85.69 70 PRO A N 1
ATOM 559 C CA . PRO A 1 70 ? -9.298 -3.956 4.413 1.00 85.69 70 PRO A CA 1
ATOM 560 C C . PRO A 1 70 ? -8.517 -5.189 4.883 1.00 85.69 70 PRO A C 1
ATOM 562 O O . PRO A 1 70 ? -9.114 -6.119 5.426 1.00 85.69 70 PRO A O 1
ATOM 565 N N . MET A 1 71 ? -7.188 -5.187 4.738 1.00 88.25 71 MET A N 1
ATOM 566 C CA . MET A 1 71 ? -6.355 -6.317 5.162 1.00 88.25 71 MET A CA 1
ATOM 567 C C . MET A 1 71 ? -6.174 -6.355 6.677 1.00 88.25 71 MET A C 1
ATOM 569 O O . MET A 1 71 ? -6.169 -7.427 7.269 1.00 88.25 71 MET A O 1
ATOM 573 N N . GLU A 1 72 ? -6.090 -5.204 7.340 1.00 86.81 72 GLU A N 1
ATOM 574 C CA . GLU A 1 72 ? -6.021 -5.117 8.800 1.00 86.81 72 GLU A CA 1
ATOM 575 C C . GLU A 1 72 ? -7.312 -5.607 9.453 1.00 86.81 72 GLU A C 1
ATOM 577 O O . GLU A 1 72 ? -7.276 -6.284 10.483 1.00 86.81 72 GLU A O 1
ATOM 582 N N . TRP A 1 73 ? -8.456 -5.278 8.851 1.00 87.69 73 TRP A N 1
ATOM 583 C CA . TRP A 1 73 ? -9.755 -5.784 9.267 1.00 87.69 73 TRP A CA 1
ATOM 584 C C . TRP A 1 73 ? -9.839 -7.300 9.103 1.00 87.69 73 TRP A C 1
ATOM 586 O O . TRP A 1 73 ? -10.270 -7.985 10.033 1.00 87.69 73 TRP A O 1
ATOM 596 N N . LEU A 1 74 ? -9.395 -7.821 7.955 1.00 88.00 74 LEU A N 1
ATOM 597 C CA . LEU A 1 74 ? -9.364 -9.255 7.688 1.00 88.00 74 LEU A CA 1
ATOM 598 C C . LEU A 1 74 ? -8.462 -9.975 8.694 1.00 88.00 74 LEU A C 1
ATOM 600 O O . LEU A 1 74 ? -8.904 -10.920 9.341 1.00 88.00 74 LEU A O 1
ATOM 604 N N . TRP A 1 75 ? -7.240 -9.475 8.894 1.00 84.88 75 TRP A N 1
ATOM 605 C CA . TRP A 1 75 ? -6.285 -10.015 9.858 1.00 84.88 75 TRP A CA 1
ATOM 606 C C . TRP A 1 75 ? -6.871 -10.050 11.270 1.00 84.88 75 TRP A C 1
ATOM 608 O O . TRP A 1 75 ? -6.914 -11.110 11.887 1.00 84.88 75 TRP A O 1
ATOM 618 N N . ARG A 1 76 ? -7.419 -8.930 11.766 1.00 81.69 76 ARG A N 1
ATOM 619 C CA . ARG A 1 76 ? -8.057 -8.891 13.093 1.00 81.69 76 ARG A CA 1
ATOM 620 C C . ARG A 1 76 ? -9.258 -9.826 13.191 1.00 81.69 76 ARG A C 1
ATOM 622 O O . ARG A 1 76 ? -9.425 -10.481 14.216 1.00 81.69 76 ARG A O 1
ATOM 629 N N . SER A 1 77 ? -10.093 -9.886 12.160 1.00 86.81 77 SER A N 1
ATOM 630 C CA . SER A 1 77 ? -11.281 -10.741 12.177 1.00 86.81 77 SER A CA 1
ATOM 631 C C . SER A 1 77 ? -10.909 -12.223 12.182 1.00 86.81 77 SER A C 1
ATOM 633 O O . SER A 1 77 ? -11.558 -12.999 12.878 1.00 86.81 77 SER A O 1
ATOM 635 N N . LEU A 1 78 ? -9.833 -12.602 11.486 1.00 88.56 78 LEU A N 1
ATOM 636 C CA . LEU A 1 78 ? -9.275 -13.955 11.500 1.00 88.56 78 LEU A CA 1
ATOM 637 C C . LEU A 1 78 ? -8.613 -14.290 12.841 1.00 88.56 78 LEU A C 1
ATOM 639 O O . LEU A 1 78 ? -8.906 -15.340 13.403 1.00 88.56 78 LEU A O 1
ATOM 643 N N . THR A 1 79 ? -7.781 -13.400 13.398 1.00 85.75 79 THR A N 1
ATOM 644 C CA . THR A 1 79 ? -7.104 -13.634 14.689 1.00 85.75 79 THR A CA 1
ATOM 645 C C . THR A 1 79 ? -8.100 -13.874 15.821 1.00 85.75 79 THR A C 1
ATOM 647 O O . THR A 1 79 ? -7.886 -14.742 16.661 1.00 85.75 79 THR A O 1
ATOM 650 N N . PHE A 1 80 ? -9.196 -13.115 15.850 1.00 81.06 80 PHE A N 1
ATOM 651 C CA . PHE A 1 80 ? -10.205 -13.227 16.903 1.00 81.06 80 PHE A CA 1
ATOM 652 C C . PHE A 1 80 ? -11.394 -14.122 16.522 1.00 81.06 80 PHE A C 1
ATOM 654 O O . PHE A 1 80 ? -12.314 -14.250 17.329 1.00 81.06 80 PHE A O 1
ATOM 661 N N . LEU A 1 81 ? -11.403 -14.702 15.310 1.00 83.69 81 LEU A N 1
ATOM 662 C CA . LEU A 1 81 ? -12.546 -15.405 14.698 1.00 83.69 81 LEU A CA 1
ATOM 663 C C . LEU A 1 81 ? -13.888 -14.672 14.884 1.00 83.69 81 LEU A C 1
ATOM 665 O O . LEU A 1 81 ? -14.949 -15.279 15.037 1.00 83.69 81 LEU A O 1
ATOM 669 N 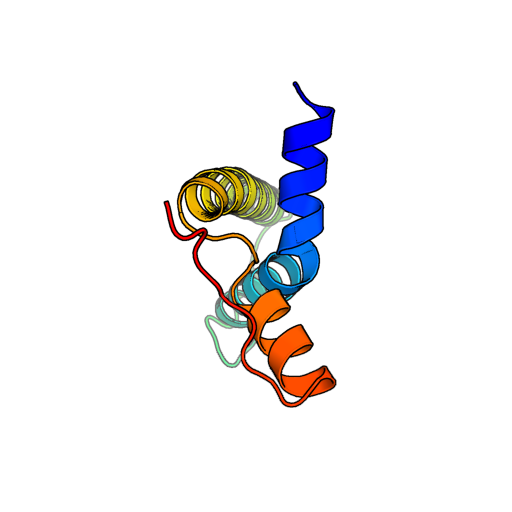N . ARG A 1 82 ? -13.850 -13.339 14.904 1.00 80.69 82 ARG A N 1
ATOM 670 C CA . ARG A 1 82 ? -15.023 -12.488 15.108 1.00 80.69 82 ARG A CA 1
ATOM 671 C C . ARG A 1 82 ? -14.973 -11.319 14.136 1.00 80.69 82 ARG A C 1
ATOM 673 O O . ARG A 1 82 ? -13.988 -10.579 14.156 1.00 80.69 82 ARG A O 1
ATOM 680 N N . PRO A 1 83 ? -16.022 -11.104 13.324 1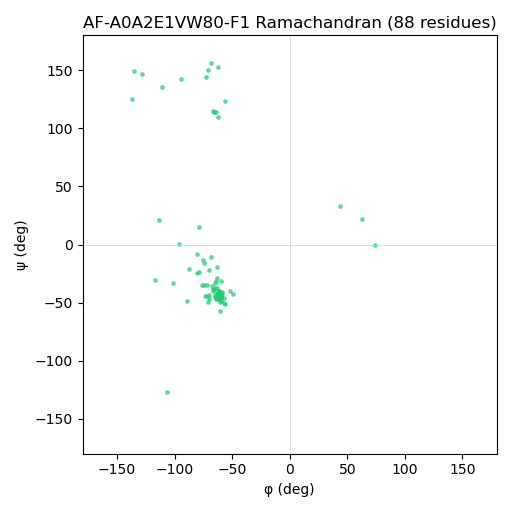.00 77.25 83 PRO A N 1
ATOM 681 C CA . PRO A 1 83 ? -16.066 -9.971 12.414 1.00 77.25 83 PRO A CA 1
ATOM 682 C C . PRO A 1 83 ? -16.118 -8.671 13.221 1.00 77.25 83 PRO A C 1
ATOM 684 O O . PRO A 1 83 ? -17.080 -8.400 13.942 1.00 77.25 83 PRO A O 1
ATOM 687 N N . GLN A 1 84 ? -15.061 -7.865 13.121 1.00 79.31 84 GLN A N 1
ATOM 688 C CA . GLN A 1 84 ? -15.019 -6.535 13.733 1.00 79.31 84 GLN A CA 1
ATOM 689 C C . GLN A 1 84 ? -15.934 -5.581 12.939 1.00 79.31 84 GLN A C 1
ATOM 691 O O . GLN A 1 84 ? -15.993 -5.676 11.713 1.00 79.31 84 GLN A O 1
ATOM 696 N N . PRO A 1 85 ? -16.643 -4.632 13.569 1.00 76.62 85 PRO A N 1
ATOM 697 C CA . PRO A 1 85 ? -17.442 -3.658 12.830 1.00 76.62 85 PRO A CA 1
ATOM 698 C C . PRO A 1 85 ? -16.530 -2.734 12.007 1.00 76.62 85 PRO A C 1
ATOM 700 O O . PRO A 1 85 ? -15.723 -1.981 12.552 1.00 76.62 85 PRO A O 1
ATOM 703 N N . MET A 1 86 ? -16.649 -2.813 10.679 1.00 74.00 86 MET A N 1
ATOM 704 C CA . MET A 1 86 ? -15.765 -2.124 9.726 1.00 74.00 86 MET A CA 1
ATOM 705 C C . MET A 1 86 ? -16.129 -0.642 9.514 1.00 74.00 86 MET A C 1
ATOM 707 O O . MET A 1 86 ? -15.270 0.170 9.169 1.00 74.00 86 MET A O 1
ATOM 711 N N . ARG A 1 87 ? -17.393 -0.280 9.764 1.00 70.19 87 ARG A N 1
ATOM 712 C CA . ARG A 1 87 ? -17.950 1.071 9.607 1.00 70.19 87 ARG A CA 1
ATOM 713 C C . ARG A 1 87 ? -18.273 1.649 10.988 1.00 70.19 87 ARG A C 1
ATOM 715 O O . ARG A 1 87 ? -18.839 0.936 11.819 1.00 70.19 87 ARG A O 1
ATOM 722 N N . GLU A 1 88 ? -17.922 2.910 11.250 1.00 61.38 88 GLU A N 1
ATOM 723 C CA . GLU A 1 88 ? -18.512 3.624 12.392 1.00 61.38 88 GLU A CA 1
ATOM 724 C C . GLU A 1 88 ? -20.007 3.741 12.107 1.00 61.38 88 GLU A C 1
ATOM 726 O O . GLU A 1 88 ? -20.411 4.333 11.106 1.00 61.38 88 GLU A O 1
ATOM 731 N N . ARG A 1 89 ? -20.831 3.078 12.927 1.00 49.16 89 ARG A N 1
ATOM 732 C CA . ARG A 1 89 ? -22.254 3.403 12.983 1.00 49.16 89 ARG A CA 1
ATOM 733 C C . ARG A 1 89 ? -22.320 4.851 13.467 1.00 49.16 89 ARG A C 1
ATOM 735 O O . ARG A 1 89 ? -21.920 5.106 14.601 1.00 49.16 89 ARG A O 1
ATOM 742 N N . GLY A 1 90 ? -22.713 5.755 12.570 1.00 48.00 90 GLY A N 1
ATOM 743 C CA . GLY A 1 90 ? -23.276 7.045 12.959 1.00 48.00 90 GLY A CA 1
ATOM 744 C C . GLY A 1 90 ? -24.574 6.832 13.718 1.00 48.00 90 GLY A C 1
ATOM 745 O O . GLY A 1 90 ? -25.258 5.823 13.415 1.00 48.00 90 GLY A O 1
#

Mean predicted aligned error: 7.23 Å